Protein AF-A0A5S4SJW6-F1 (afdb_monomer_lite)

pLDDT: mean 70.19, std 16.17, range [35.25, 89.81]

Structure (mmCIF, N/CA/C/O backbone):
data_AF-A0A5S4SJW6-F1
#
_entry.id   AF-A0A5S4SJW6-F1
#
loop_
_atom_site.group_PDB
_atom_site.id
_atom_site.type_symbol
_atom_site.label_atom_id
_atom_site.label_alt_id
_atom_site.label_comp_id
_atom_site.label_asym_id
_atom_site.label_entity_id
_atom_site.label_seq_id
_atom_site.pdbx_PDB_ins_code
_atom_site.Cartn_x
_atom_site.Cartn_y
_atom_site.Cartn_z
_atom_site.occupancy
_atom_site.B_iso_or_equiv
_atom_site.auth_seq_id
_atom_site.auth_comp_id
_atom_site.auth_asym_id
_atom_site.auth_atom_id
_atom_site.pdbx_PDB_model_num
ATOM 1 N N . MET A 1 1 ? 17.558 9.911 -25.220 1.00 35.25 1 MET A N 1
ATOM 2 C CA . MET A 1 1 ? 16.148 9.779 -24.794 1.00 35.25 1 MET A CA 1
ATOM 3 C C . MET A 1 1 ? 16.151 9.125 -23.419 1.00 35.25 1 MET A C 1
ATOM 5 O O . MET A 1 1 ? 16.457 7.945 -23.339 1.00 35.25 1 MET A O 1
ATOM 9 N N . ALA A 1 2 ? 15.948 9.887 -22.341 1.00 38.59 2 ALA A N 1
ATOM 10 C CA . ALA A 1 2 ? 15.892 9.334 -20.988 1.00 38.59 2 ALA A CA 1
ATOM 11 C C . ALA A 1 2 ? 14.438 8.962 -20.682 1.00 38.59 2 ALA A C 1
ATOM 13 O O . ALA A 1 2 ? 13.592 9.837 -20.519 1.00 38.59 2 ALA A O 1
ATOM 14 N N . ILE A 1 3 ? 14.146 7.663 -20.666 1.00 42.84 3 ILE A N 1
ATOM 15 C CA . ILE A 1 3 ? 12.907 7.148 -20.090 1.00 42.84 3 ILE A CA 1
ATOM 16 C C . ILE A 1 3 ? 12.987 7.370 -18.582 1.00 42.84 3 ILE A C 1
ATOM 18 O O . ILE A 1 3 ? 13.684 6.653 -17.867 1.00 42.84 3 ILE A O 1
ATOM 22 N N . SER A 1 4 ? 12.310 8.408 -18.101 1.00 46.19 4 SER A N 1
ATOM 23 C CA . SER A 1 4 ? 11.961 8.525 -16.692 1.00 46.19 4 SER A CA 1
ATOM 24 C C . SER A 1 4 ? 11.245 7.231 -16.319 1.00 46.19 4 SER A C 1
ATOM 26 O O . SER A 1 4 ? 10.119 7.006 -16.756 1.00 46.19 4 SER A O 1
ATOM 28 N N . ALA A 1 5 ? 11.920 6.341 -15.591 1.00 53.56 5 ALA A N 1
ATOM 29 C CA . ALA A 1 5 ? 11.295 5.169 -15.001 1.00 53.56 5 ALA A CA 1
ATOM 30 C C . ALA A 1 5 ? 10.361 5.680 -13.903 1.00 53.56 5 ALA A C 1
ATOM 32 O O . ALA A 1 5 ? 10.721 5.763 -12.730 1.00 53.56 5 ALA A O 1
ATOM 33 N N . SER A 1 6 ? 9.185 6.141 -14.325 1.00 51.31 6 SER A N 1
ATOM 34 C CA . SER A 1 6 ? 8.060 6.359 -13.444 1.00 51.31 6 SER A CA 1
ATOM 35 C C . SER A 1 6 ? 7.823 5.045 -12.719 1.00 51.31 6 SER A C 1
ATOM 37 O O . SER A 1 6 ? 7.716 3.990 -13.339 1.00 51.31 6 SER A O 1
ATOM 39 N N . THR A 1 7 ? 7.724 5.125 -11.400 1.00 54.47 7 THR A N 1
ATOM 40 C CA . THR A 1 7 ? 7.331 4.036 -10.493 1.00 54.47 7 THR A CA 1
ATOM 41 C C . THR A 1 7 ? 6.022 3.348 -10.925 1.00 54.47 7 THR A C 1
ATOM 43 O O . THR A 1 7 ? 5.740 2.222 -10.531 1.00 54.47 7 THR A O 1
ATOM 46 N N . VAL A 1 8 ? 5.266 3.998 -11.817 1.00 51.56 8 VAL A N 1
ATOM 47 C CA . VAL A 1 8 ? 4.128 3.487 -12.587 1.00 51.56 8 VAL A CA 1
ATOM 48 C C . VAL A 1 8 ? 4.596 2.490 -13.663 1.00 51.56 8 VAL A C 1
ATOM 50 O O . VAL A 1 8 ? 4.642 2.802 -14.852 1.00 51.56 8 VAL A O 1
ATOM 53 N N . GLY A 1 9 ? 4.978 1.281 -13.261 1.00 53.41 9 GLY A N 1
ATOM 54 C CA . GLY A 1 9 ? 5.385 0.247 -14.223 1.00 53.41 9 GLY A CA 1
ATOM 55 C C . GLY A 1 9 ? 5.438 -1.181 -13.693 1.00 53.41 9 GLY A C 1
ATOM 56 O O . GLY A 1 9 ? 5.545 -2.114 -14.488 1.00 53.41 9 GLY A O 1
ATOM 57 N N . LEU A 1 10 ? 5.343 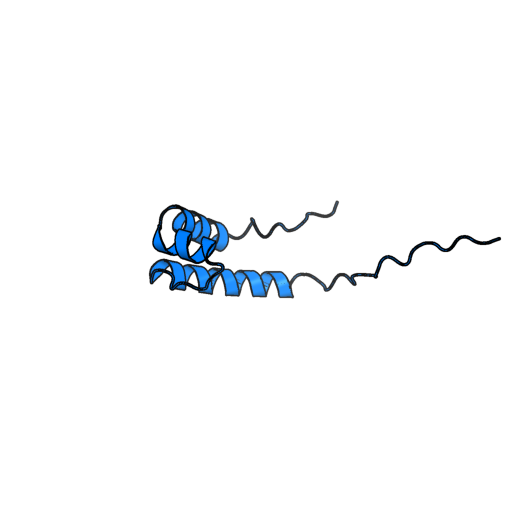-1.375 -12.377 1.00 63.66 10 LEU A N 1
ATOM 58 C CA . LEU A 1 10 ? 5.333 -2.707 -11.780 1.00 63.66 10 LEU A CA 1
ATOM 59 C C . LEU A 1 10 ? 3.918 -3.304 -11.795 1.00 63.66 10 LEU A C 1
ATOM 61 O O . LEU A 1 10 ? 2.951 -2.605 -11.472 1.00 63.66 10 LEU A O 1
ATOM 65 N N . PRO A 1 11 ? 3.758 -4.596 -12.129 1.00 64.88 11 PRO A N 1
ATOM 66 C CA . PRO A 1 11 ? 2.477 -5.280 -11.963 1.00 64.88 11 PRO A CA 1
ATOM 67 C C . PRO A 1 11 ? 2.001 -5.276 -10.497 1.00 64.88 11 PRO A C 1
ATOM 69 O O . PRO A 1 11 ? 0.792 -5.236 -10.241 1.00 64.88 11 PRO A O 1
ATOM 72 N N . GLU A 1 12 ? 2.934 -5.231 -9.545 1.00 68.31 12 GLU A N 1
ATOM 73 C CA . GLU A 1 12 ? 2.671 -5.102 -8.110 1.00 68.31 12 GLU A CA 1
ATOM 74 C C . GLU A 1 12 ? 2.056 -3.737 -7.771 1.00 68.31 12 GLU A C 1
ATOM 76 O O . GLU A 1 12 ? 1.102 -3.670 -6.995 1.00 68.31 12 GLU A O 1
ATOM 81 N N . ASP A 1 13 ? 2.523 -2.668 -8.426 1.00 72.06 13 ASP A N 1
ATOM 82 C CA . ASP A 1 13 ? 1.974 -1.317 -8.276 1.00 72.06 13 ASP A CA 1
ATOM 83 C C . ASP A 1 13 ? 0.519 -1.278 -8.759 1.00 72.06 13 ASP A C 1
ATOM 85 O O . ASP A 1 13 ? -0.364 -0.856 -8.022 1.00 72.06 13 ASP A O 1
ATOM 89 N N . LYS A 1 14 ? 0.207 -1.861 -9.928 1.00 77.75 14 LYS A N 1
ATOM 90 C CA . LYS A 1 14 ? -1.182 -1.929 -10.432 1.00 77.75 14 LYS A CA 1
ATOM 91 C C . LYS A 1 14 ? -2.130 -2.667 -9.488 1.00 77.75 14 LYS A C 1
ATOM 93 O O . LYS A 1 14 ? -3.270 -2.235 -9.319 1.00 77.75 14 LYS A O 1
ATOM 98 N N . THR A 1 15 ? -1.688 -3.779 -8.905 1.00 82.25 15 THR A N 1
ATOM 99 C CA . THR A 1 15 ? -2.525 -4.589 -8.005 1.00 82.25 15 THR A CA 1
ATOM 100 C C . THR A 1 15 ? -2.754 -3.864 -6.681 1.00 82.25 15 THR A C 1
ATOM 102 O O . THR A 1 15 ? -3.890 -3.774 -6.211 1.00 82.25 15 THR A O 1
ATOM 105 N N . TYR A 1 16 ? -1.694 -3.275 -6.122 1.00 83.25 16 TYR A N 1
ATOM 106 C CA . TYR A 1 16 ? -1.779 -2.440 -4.930 1.00 83.25 16 TYR A CA 1
ATOM 107 C C . TYR A 1 16 ? -2.682 -1.221 -5.156 1.00 83.25 16 TYR A C 1
ATOM 109 O O . TYR A 1 16 ? -3.598 -1.001 -4.369 1.00 83.25 16 TYR A O 1
ATOM 117 N N . ILE A 1 17 ? -2.490 -0.474 -6.247 1.00 83.00 17 ILE A N 1
ATOM 118 C CA . ILE A 1 17 ? -3.275 0.715 -6.603 1.00 83.00 17 ILE A CA 1
ATOM 119 C C . ILE A 1 17 ? -4.763 0.356 -6.752 1.00 83.00 17 ILE A C 1
ATOM 121 O O . ILE A 1 17 ? -5.622 1.035 -6.189 1.00 83.00 17 ILE A O 1
ATOM 125 N N . ALA A 1 18 ? -5.083 -0.733 -7.461 1.00 87.00 18 ALA A N 1
ATOM 126 C CA . ALA A 1 18 ? -6.463 -1.182 -7.642 1.00 87.00 18 ALA A CA 1
ATOM 127 C C . ALA A 1 18 ? -7.144 -1.517 -6.304 1.00 87.00 18 ALA A C 1
ATOM 129 O O . ALA A 1 18 ? -8.296 -1.144 -6.086 1.00 87.00 18 ALA A O 1
ATOM 130 N N . HIS A 1 19 ? -6.428 -2.172 -5.386 1.00 87.00 19 HIS A N 1
ATOM 131 C CA . HIS A 1 19 ? -6.931 -2.439 -4.040 1.00 87.00 19 HIS A CA 1
ATOM 132 C C . HIS A 1 19 ? -7.039 -1.157 -3.202 1.00 87.00 19 HIS A C 1
ATOM 134 O O . HIS A 1 19 ? -8.024 -0.958 -2.495 1.00 87.00 19 HIS A O 1
ATOM 140 N N . HIS A 1 20 ? -6.053 -0.266 -3.299 1.00 85.38 20 HIS A N 1
ATOM 141 C CA . HIS A 1 20 ? -5.976 0.972 -2.530 1.00 85.38 20 HIS A CA 1
ATOM 142 C C . HIS A 1 20 ? -7.194 1.871 -2.763 1.00 85.38 20 HIS A C 1
ATOM 144 O O . HIS A 1 20 ? -7.749 2.410 -1.808 1.00 85.38 20 HIS A O 1
ATOM 150 N N . PHE A 1 21 ? -7.647 1.980 -4.015 1.00 84.88 21 PHE A N 1
ATOM 151 C CA . PHE A 1 21 ? -8.838 2.757 -4.365 1.00 84.88 21 PHE A CA 1
ATOM 152 C C . PHE A 1 21 ? -10.157 2.067 -4.007 1.00 84.88 21 PHE A C 1
ATOM 154 O O . PHE A 1 21 ? -11.160 2.749 -3.814 1.00 84.88 21 PHE A O 1
ATOM 161 N N . ASN A 1 22 ? -10.167 0.737 -3.907 1.00 87.56 22 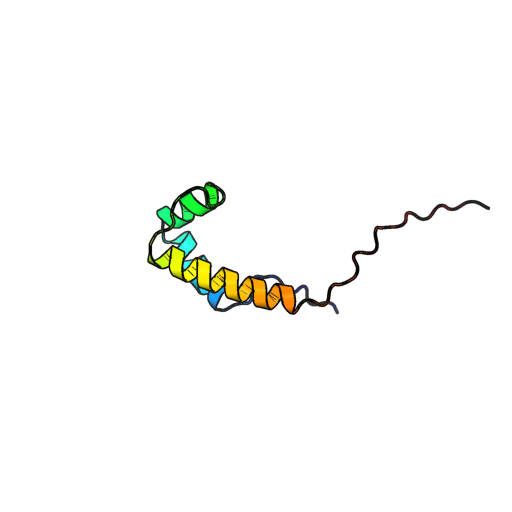ASN A N 1
ATOM 162 C CA . ASN A 1 22 ? -11.382 -0.035 -3.644 1.00 87.56 22 ASN A CA 1
ATOM 163 C C . ASN A 1 22 ? -11.564 -0.384 -2.154 1.00 87.56 22 ASN A C 1
ATOM 165 O O . ASN A 1 22 ? -12.646 -0.782 -1.730 1.00 87.56 22 ASN A O 1
ATOM 169 N N . CYS A 1 23 ? -10.516 -0.227 -1.341 1.00 87.56 23 CYS A N 1
ATOM 170 C CA . CYS A 1 23 ? -10.553 -0.471 0.094 1.00 87.56 23 CYS A CA 1
ATOM 171 C C . CYS A 1 23 ? -10.574 0.859 0.872 1.00 87.56 23 CYS A C 1
ATOM 173 O O . CYS A 1 23 ? -9.559 1.565 0.907 1.00 87.56 23 CYS A O 1
ATOM 175 N N . PRO A 1 24 ? -11.679 1.200 1.568 1.00 86.50 24 PRO A N 1
ATOM 176 C CA . PRO A 1 24 ? -11.778 2.457 2.312 1.00 86.50 24 PRO A CA 1
ATOM 177 C C . PRO A 1 24 ? -10.742 2.552 3.440 1.00 86.50 24 PRO A C 1
ATOM 179 O O . PRO A 1 24 ? -10.253 3.639 3.738 1.00 86.50 24 PRO A O 1
ATOM 182 N N . THR A 1 25 ? -10.347 1.421 4.029 1.00 86.62 25 THR A N 1
ATOM 183 C CA . THR A 1 25 ? -9.320 1.353 5.077 1.00 86.62 25 THR A CA 1
ATOM 184 C C . THR A 1 25 ? -7.939 1.713 4.534 1.00 86.62 25 THR A C 1
ATOM 186 O O . THR A 1 25 ? -7.215 2.490 5.153 1.00 86.62 25 THR A O 1
ATOM 189 N N . CYS A 1 26 ? -7.575 1.197 3.356 1.00 86.44 26 CYS A N 1
ATOM 190 C CA . CYS A 1 26 ? -6.306 1.525 2.707 1.00 86.44 26 CYS A CA 1
ATOM 191 C C . CYS A 1 26 ? -6.277 2.957 2.181 1.00 86.44 26 CYS A C 1
ATOM 193 O O . CYS A 1 26 ? -5.254 3.620 2.333 1.00 86.44 26 CYS A O 1
ATOM 195 N N . CYS A 1 27 ? -7.389 3.445 1.631 1.00 85.50 27 CYS A N 1
ATOM 196 C CA . CYS A 1 27 ? -7.532 4.834 1.210 1.00 85.50 27 CYS A CA 1
ATOM 197 C C . CYS A 1 27 ? -7.343 5.796 2.399 1.00 85.50 27 CYS A C 1
ATOM 199 O O . CYS A 1 27 ? -6.513 6.704 2.342 1.00 85.50 27 CYS A O 1
ATOM 201 N N . ALA A 1 28 ? -8.012 5.534 3.530 1.00 85.44 28 ALA A N 1
ATOM 202 C CA . ALA A 1 28 ? -7.828 6.302 4.764 1.00 85.44 28 ALA A CA 1
ATOM 203 C C . ALA A 1 28 ? -6.386 6.213 5.298 1.00 85.44 28 ALA A C 1
ATOM 205 O O . ALA A 1 28 ? -5.795 7.225 5.674 1.00 85.44 28 ALA A O 1
ATOM 206 N N . ALA A 1 29 ? -5.774 5.024 5.261 1.00 84.69 29 ALA A N 1
ATOM 207 C CA . ALA A 1 29 ? -4.378 4.844 5.653 1.00 84.69 29 ALA A CA 1
ATOM 208 C C . ALA A 1 29 ? -3.399 5.612 4.748 1.00 84.69 29 ALA A C 1
ATOM 210 O O . ALA A 1 29 ? -2.405 6.145 5.247 1.00 84.69 29 ALA A O 1
ATOM 211 N N . GLY A 1 30 ? -3.690 5.710 3.447 1.00 79.12 30 GLY A N 1
ATOM 212 C CA . GLY A 1 30 ? -2.948 6.528 2.486 1.00 79.12 30 GLY A CA 1
ATOM 213 C C . GLY A 1 30 ? -3.065 8.023 2.780 1.00 79.12 30 GLY A C 1
ATOM 214 O O . GLY A 1 30 ? -2.048 8.709 2.861 1.00 79.12 30 GLY A O 1
ATOM 215 N N . LEU A 1 31 ? -4.285 8.508 3.035 1.00 80.56 31 LEU A N 1
ATOM 216 C CA . LEU A 1 31 ? -4.563 9.902 3.409 1.00 80.56 31 LEU A CA 1
ATOM 217 C C . LEU A 1 31 ? -3.879 10.305 4.723 1.00 80.56 31 LEU A C 1
ATOM 219 O O . LEU A 1 31 ? -3.373 11.416 4.853 1.00 80.56 31 LEU A O 1
ATOM 223 N N . SER A 1 32 ? -3.795 9.377 5.674 1.00 79.00 32 SER A N 1
ATOM 224 C CA . SER A 1 32 ? -3.112 9.568 6.956 1.00 79.00 32 SER A CA 1
ATOM 225 C C . SER A 1 32 ? -1.585 9.435 6.870 1.00 79.00 32 SER A C 1
ATOM 227 O O . SER A 1 32 ? -0.909 9.453 7.902 1.00 79.00 32 SER A O 1
ATOM 229 N N . GLY A 1 33 ? -1.011 9.270 5.673 1.00 71.69 33 GLY A N 1
ATOM 230 C CA . GLY A 1 33 ? 0.433 9.124 5.478 1.00 71.69 33 GLY A CA 1
ATOM 231 C C . GLY A 1 33 ? 1.003 7.859 6.127 1.00 71.69 33 GLY A C 1
ATOM 232 O O . GLY A 1 33 ? 2.100 7.891 6.679 1.00 71.69 33 GLY A O 1
ATOM 233 N N . GLY A 1 34 ? 0.239 6.763 6.140 1.00 70.94 34 GLY A N 1
ATOM 234 C CA . GLY A 1 34 ? 0.651 5.483 6.723 1.00 70.94 34 GLY A CA 1
ATOM 235 C C . GLY A 1 34 ? 0.528 5.389 8.246 1.00 70.94 34 GLY A C 1
ATOM 236 O O . GLY A 1 34 ? 1.001 4.418 8.824 1.00 70.94 34 GLY A O 1
ATOM 237 N N . LYS A 1 35 ? -0.109 6.365 8.906 1.00 73.69 35 LYS A N 1
ATOM 238 C CA . LYS A 1 35 ? -0.313 6.353 10.369 1.00 73.69 35 LYS A CA 1
ATOM 239 C C . LYS A 1 35 ? -1.431 5.415 10.831 1.00 73.69 35 LYS A C 1
ATOM 241 O O . LYS A 1 35 ? -1.542 5.149 12.023 1.00 73.69 35 LYS A O 1
ATOM 246 N N . GLN A 1 36 ? -2.270 4.939 9.914 1.00 79.44 36 GLN A N 1
ATOM 247 C CA . GLN A 1 36 ? -3.343 3.993 10.218 1.00 79.44 36 GLN A CA 1
ATOM 248 C C . GLN A 1 36 ? -3.001 2.601 9.691 1.00 79.44 36 GLN A C 1
ATOM 250 O O . GLN A 1 36 ? -2.320 2.460 8.672 1.00 79.44 36 GLN A O 1
ATOM 255 N N . ALA A 1 37 ? -3.503 1.581 10.388 1.00 79.19 37 ALA A N 1
ATOM 256 C CA . ALA A 1 37 ? -3.376 0.197 9.960 1.00 79.19 37 ALA A CA 1
ATOM 257 C C . ALA A 1 37 ? -4.073 -0.007 8.605 1.00 79.19 37 ALA A C 1
ATOM 259 O O . ALA A 1 37 ? -5.197 0.457 8.394 1.00 79.19 37 ALA A O 1
ATOM 260 N N . ARG A 1 38 ? -3.391 -0.698 7.688 1.00 85.69 38 ARG A N 1
ATOM 261 C CA . ARG A 1 38 ? -3.990 -1.181 6.439 1.00 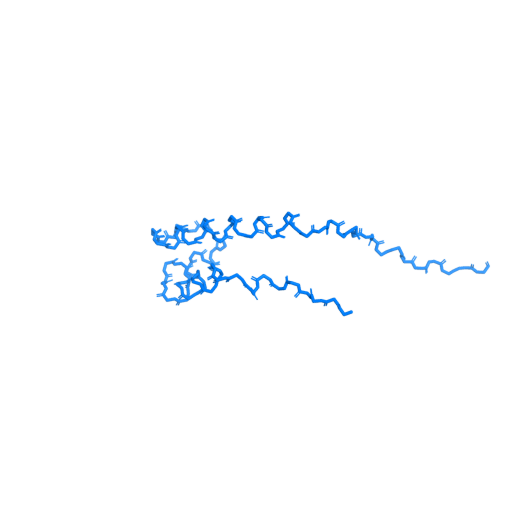85.69 38 ARG A CA 1
ATOM 262 C C . ARG A 1 38 ? -4.803 -2.442 6.750 1.00 85.69 38 ARG A C 1
ATOM 264 O O . ARG A 1 38 ? -4.605 -3.074 7.786 1.00 85.69 38 ARG A O 1
ATOM 271 N N . CYS A 1 39 ? -5.734 -2.810 5.873 1.00 89.81 39 CYS A N 1
ATOM 272 C CA . CYS A 1 39 ? -6.368 -4.127 5.968 1.00 89.81 39 CYS A CA 1
ATOM 273 C C . CYS A 1 39 ? -5.324 -5.238 5.734 1.00 89.81 39 CYS A C 1
ATOM 275 O O . CYS A 1 39 ? -4.255 -4.965 5.187 1.00 89.81 39 CYS A O 1
ATOM 277 N N . ALA A 1 40 ? -5.627 -6.479 6.124 1.00 88.12 40 ALA A N 1
ATOM 278 C CA . ALA A 1 40 ? -4.687 -7.599 6.004 1.00 88.12 40 ALA A CA 1
ATOM 279 C C . ALA A 1 40 ? -4.182 -7.793 4.559 1.00 88.12 40 ALA A C 1
ATOM 281 O O . ALA A 1 40 ? -2.974 -7.839 4.333 1.00 88.12 40 ALA A O 1
ATOM 282 N N . ASP A 1 41 ? -5.086 -7.794 3.574 1.00 86.69 41 ASP A N 1
ATOM 283 C CA . ASP A 1 41 ? -4.733 -7.888 2.152 1.00 86.69 41 ASP A CA 1
ATOM 284 C C . ASP A 1 41 ? -3.880 -6.700 1.679 1.00 86.69 41 ASP A C 1
ATOM 286 O O . ASP A 1 41 ? -2.861 -6.864 1.007 1.00 86.69 41 ASP A O 1
ATOM 290 N N . GLY A 1 42 ? -4.264 -5.484 2.069 1.00 87.06 42 GLY A N 1
ATOM 291 C CA . GLY A 1 42 ? -3.544 -4.262 1.724 1.00 87.06 42 GLY A CA 1
ATOM 292 C C . GLY A 1 42 ? -2.165 -4.167 2.377 1.00 87.06 42 GLY A C 1
ATOM 293 O O . GLY A 1 42 ? -1.268 -3.557 1.801 1.00 87.06 42 GLY A O 1
ATOM 294 N N . GLN A 1 43 ? -1.977 -4.772 3.553 1.00 87.00 43 GLN A N 1
ATOM 295 C CA . GLN A 1 43 ? -0.686 -4.893 4.230 1.00 87.00 43 GLN A CA 1
ATOM 296 C C . GLN A 1 43 ? 0.257 -5.788 3.414 1.00 87.00 43 GLN A C 1
ATOM 298 O O . GLN A 1 43 ? 1.372 -5.370 3.113 1.00 87.00 43 GLN A O 1
ATOM 303 N N . GLN A 1 44 ? -0.219 -6.954 2.970 1.00 88.31 44 GLN A N 1
ATOM 304 C CA . GLN A 1 44 ? 0.576 -7.896 2.178 1.00 88.31 44 GLN A CA 1
ATOM 305 C C . GLN A 1 44 ? 0.947 -7.327 0.794 1.00 88.31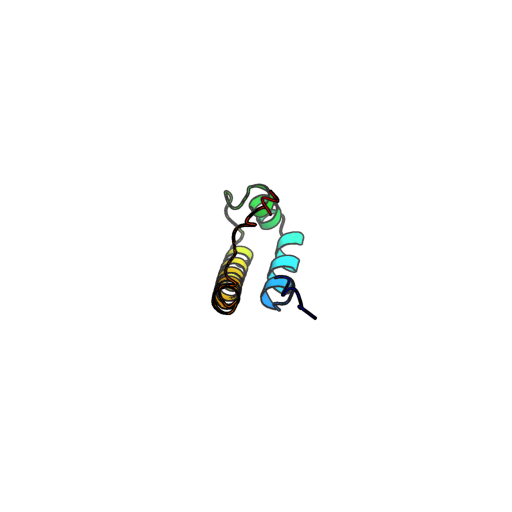 44 GLN A C 1
ATOM 307 O O . GLN A 1 44 ? 2.086 -7.458 0.335 1.00 88.31 44 GLN A O 1
ATOM 312 N N . LEU A 1 45 ? 0.013 -6.626 0.140 1.00 86.56 45 LEU A N 1
ATOM 313 C CA . LEU A 1 45 ? 0.282 -5.910 -1.115 1.00 86.56 45 LEU A CA 1
ATOM 314 C C . LEU A 1 45 ? 1.278 -4.759 -0.921 1.00 86.56 45 LEU A C 1
ATOM 316 O O . LEU A 1 45 ? 2.130 -4.533 -1.777 1.00 86.56 45 LEU A O 1
ATOM 320 N N . TRP A 1 46 ? 1.190 -4.045 0.203 1.00 84.25 46 TRP A N 1
ATOM 321 C CA . TRP A 1 46 ? 2.104 -2.956 0.540 1.00 84.25 46 TRP A CA 1
ATOM 322 C C . TRP A 1 46 ? 3.536 -3.446 0.771 1.00 84.25 46 TRP A C 1
ATOM 324 O O . TRP A 1 46 ? 4.472 -2.827 0.273 1.00 84.25 46 TRP A O 1
ATOM 334 N N . GLU A 1 47 ? 3.722 -4.564 1.474 1.00 87.06 47 GLU A N 1
ATOM 335 C CA . GLU A 1 47 ? 5.046 -5.173 1.653 1.00 87.06 47 GLU A CA 1
ATOM 336 C C . GLU A 1 47 ? 5.649 -5.605 0.314 1.00 87.06 47 GLU A C 1
ATOM 338 O O . GLU A 1 47 ? 6.796 -5.273 0.018 1.00 87.06 47 GLU A O 1
ATOM 343 N N . THR A 1 48 ? 4.844 -6.247 -0.537 1.00 85.06 48 THR A N 1
ATOM 344 C CA . THR A 1 48 ? 5.258 -6.642 -1.893 1.00 85.06 48 THR A CA 1
ATOM 345 C C . THR A 1 48 ? 5.673 -5.423 -2.726 1.00 85.06 48 THR A C 1
ATOM 347 O O . THR A 1 48 ? 6.716 -5.435 -3.382 1.00 85.06 48 THR A O 1
ATOM 350 N N . TYR A 1 49 ? 4.889 -4.342 -2.660 1.00 83.81 49 TYR A N 1
ATOM 351 C CA . TYR A 1 49 ? 5.204 -3.074 -3.314 1.00 83.81 49 TYR A CA 1
ATOM 352 C C . TYR A 1 49 ? 6.522 -2.481 -2.804 1.00 83.81 49 TYR A C 1
ATOM 354 O O . TYR A 1 49 ? 7.359 -2.098 -3.615 1.00 83.81 49 TYR A O 1
ATOM 362 N N . LEU A 1 50 ? 6.738 -2.432 -1.485 1.00 83.25 50 LEU A N 1
ATOM 363 C CA . LEU A 1 50 ? 7.975 -1.906 -0.903 1.00 83.25 50 LEU A CA 1
ATOM 364 C C . LEU A 1 50 ? 9.201 -2.695 -1.360 1.00 83.25 50 LEU A C 1
ATOM 366 O O . LEU A 1 50 ? 10.223 -2.101 -1.686 1.00 83.25 50 LEU A O 1
ATOM 370 N N . GLN A 1 51 ? 9.088 -4.018 -1.424 1.00 83.12 51 GLN A N 1
ATOM 371 C CA . GLN A 1 51 ? 10.173 -4.892 -1.851 1.00 83.12 51 GLN A CA 1
ATOM 372 C C . GLN A 1 51 ? 10.527 -4.672 -3.329 1.00 83.12 51 GLN A C 1
ATOM 374 O O . GLN A 1 51 ? 11.701 -4.598 -3.693 1.00 83.12 51 GLN A O 1
ATOM 379 N N . ALA A 1 52 ? 9.512 -4.503 -4.180 1.00 80.56 52 ALA A N 1
ATOM 380 C CA . ALA A 1 52 ? 9.704 -4.170 -5.586 1.00 80.56 52 ALA A CA 1
ATOM 381 C C . ALA A 1 52 ? 10.248 -2.740 -5.773 1.00 80.56 52 ALA A C 1
ATOM 383 O O . ALA A 1 52 ? 11.117 -2.516 -6.616 1.00 80.56 52 ALA A O 1
ATOM 384 N N . PHE A 1 53 ? 9.784 -1.785 -4.964 1.00 79.00 53 PHE A N 1
ATOM 385 C CA . PHE A 1 53 ? 10.249 -0.399 -4.966 1.00 79.00 53 PHE A CA 1
ATOM 386 C C . PHE A 1 53 ? 11.723 -0.294 -4.557 1.00 79.00 53 PHE A C 1
ATOM 388 O O . PHE A 1 53 ? 12.493 0.393 -5.226 1.00 79.00 53 PHE A O 1
ATOM 395 N N . ASP A 1 54 ? 12.134 -1.008 -3.509 1.00 77.88 54 ASP A N 1
ATOM 396 C CA . ASP A 1 54 ? 13.526 -1.062 -3.056 1.00 77.88 54 ASP A CA 1
ATOM 397 C C . ASP A 1 54 ? 14.430 -1.689 -4.129 1.00 77.88 54 ASP A C 1
ATOM 399 O O . ASP A 1 54 ? 15.429 -1.092 -4.532 1.00 77.88 54 ASP A O 1
ATOM 403 N N . ALA A 1 55 ? 13.999 -2.809 -4.723 1.00 74.12 55 ALA A N 1
ATOM 404 C CA . ALA A 1 55 ? 14.706 -3.454 -5.830 1.00 74.12 55 ALA A CA 1
ATOM 405 C C . ALA A 1 55 ? 14.843 -2.551 -7.072 1.00 74.12 55 ALA A C 1
ATOM 407 O O . ALA A 1 55 ? 15.820 -2.651 -7.817 1.00 74.12 55 ALA A O 1
ATOM 408 N N . GLN A 1 56 ? 13.877 -1.665 -7.327 1.00 68.88 56 GLN A N 1
ATOM 409 C CA . GLN A 1 56 ? 13.975 -0.662 -8.389 1.00 68.88 56 GLN A CA 1
ATOM 410 C C . GLN A 1 56 ? 14.874 0.516 -8.016 1.00 68.88 56 GLN A C 1
ATOM 412 O O . GLN A 1 56 ? 15.583 1.036 -8.880 1.00 68.88 56 GLN A O 1
ATOM 417 N N . HIS A 1 57 ? 14.844 0.951 -6.757 1.00 67.50 57 HIS A N 1
ATOM 418 C CA . HIS A 1 57 ? 15.676 2.042 -6.268 1.00 67.50 57 HIS A CA 1
ATOM 419 C C . HIS A 1 57 ? 17.160 1.655 -6.265 1.00 67.50 57 HIS A C 1
ATOM 421 O O . HIS A 1 57 ? 17.987 2.458 -6.688 1.00 67.50 57 HIS A O 1
ATOM 427 N N . ASP A 1 58 ? 17.484 0.418 -5.884 1.00 62.19 58 ASP A N 1
ATOM 428 C CA . ASP A 1 58 ? 18.836 -0.151 -5.967 1.00 62.19 58 ASP A CA 1
ATOM 429 C C . ASP A 1 58 ? 19.343 -0.241 -7.419 1.00 62.19 58 ASP A C 1
ATOM 431 O O . ASP A 1 58 ? 20.489 0.086 -7.726 1.00 62.19 58 ASP A O 1
ATOM 435 N N . ARG A 1 59 ? 18.453 -0.584 -8.358 1.00 60.22 59 ARG A N 1
ATOM 436 C CA . ARG A 1 59 ? 18.779 -0.668 -9.791 1.00 60.22 59 ARG A CA 1
ATOM 437 C C . ARG A 1 59 ? 18.907 0.679 -10.491 1.00 60.22 59 ARG A C 1
ATOM 439 O O . ARG A 1 59 ? 19.350 0.711 -11.642 1.00 60.22 59 ARG A O 1
ATOM 446 N N . ARG A 1 60 ? 18.536 1.793 -9.852 1.00 56.28 60 ARG A N 1
ATOM 447 C CA . ARG A 1 60 ? 18.880 3.116 -10.378 1.00 56.28 60 ARG A CA 1
ATOM 448 C C . ARG A 1 60 ? 20.364 3.328 -10.082 1.00 56.28 60 ARG A C 1
ATOM 450 O O . ARG A 1 60 ? 20.713 3.477 -8.912 1.00 56.28 60 ARG A O 1
ATOM 457 N N . PRO A 1 61 ? 21.255 3.393 -11.095 1.00 45.94 61 PRO A N 1
ATOM 458 C CA . PRO A 1 61 ? 22.602 3.867 -10.834 1.00 45.94 61 PRO A CA 1
ATOM 459 C C . PRO A 1 61 ? 22.452 5.229 -10.167 1.00 45.94 61 PRO A C 1
ATOM 461 O O . PRO A 1 61 ? 21.642 6.046 -10.616 1.00 45.94 61 PRO A O 1
ATOM 464 N N . ARG A 1 62 ? 23.175 5.428 -9.061 1.00 50.25 62 ARG A N 1
ATOM 465 C CA . ARG A 1 62 ? 23.258 6.688 -8.328 1.00 50.25 62 ARG A CA 1
ATOM 466 C C . ARG A 1 62 ? 23.758 7.750 -9.300 1.00 50.25 62 ARG A C 1
ATOM 468 O O . ARG A 1 62 ? 24.955 8.009 -9.374 1.00 50.25 62 ARG A O 1
ATOM 475 N N . ALA A 1 63 ? 22.850 8.310 -10.097 1.00 49.53 63 ALA A N 1
ATOM 476 C CA . ALA A 1 63 ? 23.100 9.480 -10.899 1.00 49.53 63 ALA A CA 1
ATOM 477 C C . ALA A 1 63 ? 23.451 10.539 -9.872 1.00 49.53 63 ALA A C 1
ATOM 479 O O . ALA A 1 63 ? 22.609 10.964 -9.081 1.00 49.53 63 ALA A O 1
ATOM 480 N N . HIS A 1 64 ? 24.750 10.803 -9.809 1.00 47.16 64 HIS A N 1
ATOM 481 C CA . HIS A 1 64 ? 25.363 11.903 -9.114 1.00 47.16 64 HIS A CA 1
ATOM 482 C C . HIS A 1 64 ? 24.445 13.112 -9.291 1.00 47.16 64 HIS A C 1
ATOM 484 O O . HIS A 1 64 ? 24.305 13.640 -10.393 1.00 47.16 64 HIS A O 1
ATOM 490 N N . ILE A 1 65 ? 23.737 13.472 -8.221 1.00 54.00 65 ILE A N 1
ATOM 491 C CA . ILE A 1 65 ? 23.081 14.766 -8.131 1.00 54.00 65 ILE A CA 1
ATOM 492 C C . ILE A 1 65 ? 24.258 15.727 -8.009 1.00 54.00 65 ILE A C 1
ATOM 494 O O . ILE A 1 65 ? 24.743 15.971 -6.907 1.00 54.00 65 ILE A O 1
ATOM 498 N N . GLU A 1 66 ? 24.795 16.164 -9.149 1.00 46.59 66 GLU A N 1
ATOM 499 C CA . GLU A 1 66 ? 25.677 17.320 -9.174 1.00 46.59 66 GLU A CA 1
ATOM 500 C C . GLU A 1 66 ? 24.829 18.469 -8.618 1.00 46.59 66 GLU A C 1
ATOM 502 O O . GLU A 1 66 ? 23.752 18.745 -9.164 1.00 46.59 66 GLU A O 1
ATOM 507 N N . PRO A 1 67 ? 25.203 19.089 -7.487 1.00 46.53 67 PRO A N 1
ATOM 508 C CA . PRO A 1 67 ? 24.525 20.301 -7.071 1.00 46.53 67 PRO A CA 1
ATOM 509 C C . PRO A 1 67 ? 24.730 21.313 -8.196 1.00 46.53 67 PRO A C 1
ATOM 511 O O . PRO A 1 67 ? 25.865 21.490 -8.639 1.00 46.53 67 PRO A O 1
ATOM 514 N N . LEU A 1 68 ? 23.646 21.943 -8.669 1.00 55.09 68 LEU A N 1
ATOM 515 C CA . LEU A 1 68 ? 23.711 23.044 -9.629 1.00 55.09 68 LEU A CA 1
ATOM 516 C C . LEU A 1 68 ? 24.738 24.067 -9.124 1.00 55.09 68 LEU A C 1
ATOM 518 O O . LEU A 1 68 ? 24.435 24.902 -8.272 1.00 55.09 68 LEU A O 1
ATOM 522 N N . SER A 1 69 ? 25.964 23.985 -9.633 1.00 44.53 69 SER A N 1
ATOM 523 C CA . SER A 1 69 ? 26.966 25.018 -9.451 1.00 44.53 69 SER A CA 1
ATOM 524 C C . SER A 1 69 ? 26.558 26.136 -10.393 1.00 44.53 69 SER A C 1
ATOM 526 O O . SER A 1 69 ? 26.704 26.034 -11.610 1.00 44.53 69 SER A O 1
ATOM 528 N N . SER A 1 70 ? 25.941 27.165 -9.817 1.00 52.84 70 SER A N 1
ATOM 529 C CA . SER A 1 70 ? 25.588 28.404 -10.499 1.00 52.84 70 SER A CA 1
ATOM 530 C C . SER A 1 70 ? 26.793 28.950 -11.279 1.00 52.84 70 SER A C 1
ATOM 532 O O . SER A 1 70 ? 27.900 28.977 -10.733 1.00 52.84 70 SER A O 1
ATOM 534 N N . PRO A 1 71 ? 26.620 29.423 -12.525 1.00 53.31 71 PRO A N 1
ATOM 535 C CA . PRO A 1 71 ? 27.716 30.008 -13.282 1.00 53.31 71 PRO A CA 1
ATOM 536 C C . PRO A 1 71 ? 28.025 31.410 -12.742 1.00 53.31 71 PRO A C 1
ATOM 538 O O . PRO A 1 71 ? 27.322 32.373 -13.046 1.00 53.31 71 PRO A O 1
ATOM 541 N N . SER A 1 72 ? 29.086 31.542 -11.947 1.00 45.44 72 SER A N 1
ATOM 542 C CA . SER A 1 72 ? 29.667 32.853 -11.643 1.00 45.44 72 SER A CA 1
ATOM 543 C C . SER A 1 72 ? 30.499 33.316 -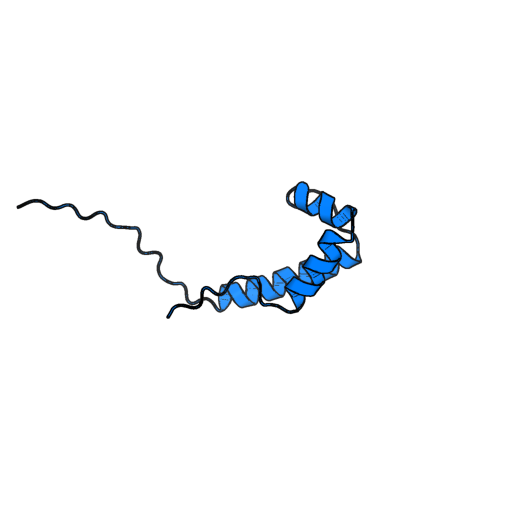12.838 1.00 45.44 72 SER A C 1
ATOM 545 O O . SER A 1 72 ? 31.669 32.970 -12.981 1.00 45.44 72 SER A O 1
ATOM 547 N N . THR A 1 73 ? 29.856 34.071 -13.725 1.00 56.94 73 THR A N 1
ATOM 548 C CA . THR A 1 73 ? 30.494 34.911 -14.741 1.00 56.94 73 THR A CA 1
ATOM 549 C C . THR A 1 73 ? 31.226 36.069 -14.069 1.00 56.94 73 THR A C 1
ATOM 551 O O . THR A 1 73 ? 30.569 36.883 -13.424 1.00 56.94 73 THR A O 1
ATOM 554 N N . THR A 1 74 ? 32.531 36.215 -14.310 1.00 46.09 74 THR A N 1
ATOM 555 C CA . THR A 1 74 ? 33.224 37.506 -14.152 1.00 46.09 74 THR A CA 1
ATOM 556 C C . THR A 1 74 ? 34.404 37.596 -15.136 1.00 46.09 74 THR A C 1
ATOM 558 O O . THR A 1 74 ? 35.103 36.590 -15.278 1.00 46.09 74 THR A O 1
ATOM 561 N N . PRO A 1 75 ? 34.602 38.733 -15.840 1.00 67.25 75 PRO A N 1
ATOM 562 C CA . PRO A 1 75 ? 35.728 38.958 -16.758 1.00 67.25 75 PRO A CA 1
ATOM 563 C C . PRO A 1 75 ? 37.073 39.188 -16.056 1.00 67.25 75 PRO A C 1
ATOM 565 O O . PRO A 1 75 ? 37.068 39.609 -14.876 1.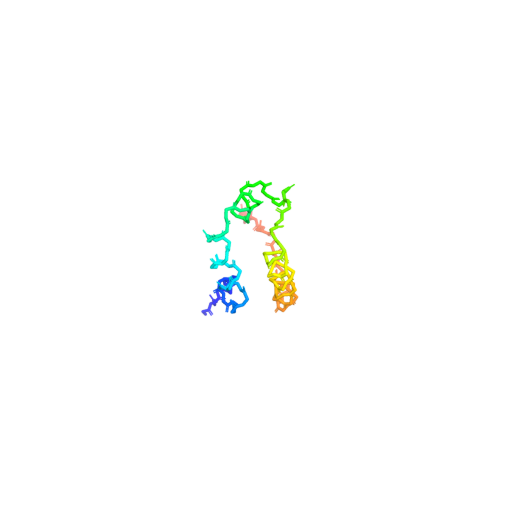00 67.25 75 PRO A O 1
#

Radius of gyration: 18.39 Å; chains: 1; bounding box: 48×47×35 Å

Sequence (75 aa):
MAISASTVGLPEDKTYIAHHFNCPTCCAAGLSGGKQARCADGQQLWETYLQAFDAQHDRRPRAHIEPLSSPSTTP

Secondary structure (DSSP, 8-state):
------STT-HHHHHHHHHHHH-HHHHHHHHTTT-SPPPHHHHHHHHHHHHHHHHHHHTS---------------

Foldseek 3Di:
DDDPPDLPPDPLCVVLVVCCVVDPQNVVCVVVVNPGDHPPVNVVSVVVSVVVVVVVVVVPDPPPPPPPPDDPDDD